Protein AF-A0A1A6C5I5-F1 (afdb_monomer_lite)

Radius of gyration: 24.58 Å; chains: 1; bounding box: 51×21×94 Å

Organism: NCBI:txid160660

Sequence (120 aa):
MNGGVETSANVSHTGRVAGLMALVARGRQLLENARASQSPDWQKLLQEEAGLRGRLEFLMRHPVGPEEVEAVRIALQELLAINTDLVALIEGYRGRALQALEHKALVRRAARAYGQSAVG

pLDDT: mean 85.36, std 15.82, range [39.81, 97.5]

Foldseek 3Di:
DDDDDDPPPVVLLVVLLVLLVVLLVLLVVLLVQLVPDPDDPVVVSVVSVVVSVVSNCVSVVDDDDPVCVVSVVVSVVSVVVSVVSVVVSVVVVVVVVVVVVVVVVVVVVVVVVVVVVVVD

Structure (mmCIF, N/CA/C/O backbone):
data_AF-A0A1A6C5I5-F1
#
_entry.id   AF-A0A1A6C5I5-F1
#
loop_
_atom_site.group_PDB
_atom_site.id
_atom_site.type_symbol
_atom_site.label_atom_id
_atom_site.label_alt_id
_atom_site.label_comp_id
_atom_site.label_asym_id
_atom_site.label_entity_id
_atom_site.label_seq_id
_atom_site.pdbx_PDB_ins_code
_atom_site.Cartn_x
_atom_site.Cartn_y
_atom_site.Cartn_z
_atom_site.occupancy
_atom_site.B_iso_or_equiv
_atom_site.auth_seq_id
_atom_site.auth_comp_id
_atom_site.auth_asym_id
_atom_site.auth_atom_id
_atom_site.pdbx_PDB_model_num
ATOM 1 N N . MET A 1 1 ? 17.890 -0.597 -51.262 1.00 39.81 1 MET A N 1
ATOM 2 C CA . MET A 1 1 ? 18.592 -0.384 -49.980 1.00 39.81 1 MET A CA 1
ATOM 3 C C . MET A 1 1 ? 17.524 -0.203 -48.915 1.00 39.81 1 MET A C 1
ATOM 5 O O . MET A 1 1 ? 16.825 0.798 -48.941 1.00 39.81 1 MET A O 1
ATOM 9 N N . ASN A 1 2 ? 17.317 -1.236 -48.096 1.00 41.00 2 ASN A N 1
ATOM 10 C CA . ASN A 1 2 ? 16.340 -1.258 -47.006 1.00 41.00 2 ASN A CA 1
ATOM 11 C C . ASN A 1 2 ? 16.936 -0.558 -45.782 1.00 41.00 2 ASN A C 1
ATOM 13 O O . ASN A 1 2 ? 17.996 -0.965 -45.317 1.00 41.00 2 ASN A O 1
ATOM 17 N N . GLY A 1 3 ? 16.256 0.457 -45.258 1.00 45.22 3 GLY A N 1
ATOM 18 C CA . GLY A 1 3 ? 16.621 1.124 -44.011 1.00 45.22 3 GLY A CA 1
ATOM 19 C C . GLY A 1 3 ? 15.361 1.656 -43.346 1.00 45.22 3 GLY A C 1
ATOM 20 O O . GLY A 1 3 ? 14.844 2.689 -43.756 1.00 45.22 3 GLY A O 1
ATOM 21 N N . GLY A 1 4 ? 14.833 0.924 -42.366 1.00 46.94 4 GLY A N 1
ATOM 22 C CA . GLY A 1 4 ? 13.637 1.353 -41.645 1.00 46.94 4 GLY A CA 1
ATOM 23 C C . GLY A 1 4 ? 12.983 0.255 -40.820 1.00 46.94 4 GLY A C 1
ATOM 24 O O . GLY A 1 4 ? 11.872 -0.139 -41.145 1.00 46.94 4 GLY A O 1
ATOM 25 N N . VAL A 1 5 ? 13.653 -0.252 -39.775 1.00 48.56 5 VAL A N 1
ATOM 26 C CA . VAL A 1 5 ? 12.997 -1.101 -38.748 1.00 48.56 5 VAL A CA 1
ATOM 27 C C . VAL A 1 5 ? 13.564 -0.907 -37.321 1.00 48.56 5 VAL A C 1
ATOM 29 O O . VAL A 1 5 ? 13.118 -1.566 -36.393 1.00 48.56 5 VAL A O 1
ATOM 32 N N . GLU A 1 6 ? 14.507 0.007 -37.064 1.00 47.59 6 GLU A N 1
ATOM 33 C CA . GLU A 1 6 ? 15.186 0.043 -35.746 1.00 47.59 6 GLU A CA 1
ATOM 34 C C . GLU A 1 6 ? 14.545 0.967 -34.693 1.00 47.59 6 GLU A C 1
ATOM 36 O O . GLU A 1 6 ? 14.921 0.942 -33.524 1.00 47.59 6 GLU A O 1
ATOM 41 N N . THR A 1 7 ? 13.545 1.776 -35.047 1.00 48.75 7 THR A N 1
ATOM 42 C CA . THR A 1 7 ? 13.094 2.870 -34.164 1.00 48.75 7 THR A CA 1
ATOM 43 C C . THR A 1 7 ? 11.960 2.493 -33.200 1.00 48.75 7 THR A C 1
ATOM 45 O O . THR A 1 7 ? 11.724 3.211 -32.233 1.00 48.75 7 THR A O 1
ATOM 48 N N . SER A 1 8 ? 11.255 1.377 -33.407 1.00 44.78 8 SER A N 1
ATOM 49 C CA . SER A 1 8 ? 10.041 1.064 -32.629 1.00 44.78 8 SER A CA 1
ATOM 50 C C . SER A 1 8 ? 10.294 0.290 -31.328 1.00 44.78 8 SER A C 1
ATOM 52 O O . SER A 1 8 ? 9.508 0.420 -30.393 1.00 44.78 8 SER A O 1
ATOM 54 N N . ALA A 1 9 ? 11.385 -0.475 -31.228 1.00 46.81 9 ALA A N 1
ATOM 55 C CA . ALA A 1 9 ? 11.723 -1.227 -30.013 1.00 46.81 9 ALA A CA 1
ATOM 56 C C . ALA A 1 9 ? 12.317 -0.315 -28.926 1.00 46.81 9 ALA A C 1
ATOM 58 O O . ALA A 1 9 ? 11.898 -0.349 -27.770 1.00 46.81 9 ALA A O 1
ATOM 59 N N . ASN A 1 10 ? 13.207 0.601 -29.320 1.00 45.50 10 ASN A N 1
ATOM 60 C CA . ASN A 1 10 ? 13.947 1.457 -28.389 1.00 45.50 10 ASN A CA 1
ATOM 61 C C . ASN A 1 10 ? 13.052 2.452 -27.618 1.00 45.50 10 ASN A C 1
ATOM 63 O O . ASN A 1 10 ? 13.371 2.852 -26.505 1.00 45.50 10 ASN A O 1
ATOM 67 N N . VAL A 1 11 ? 11.889 2.814 -28.172 1.00 48.25 11 VAL A N 1
ATOM 68 C CA . VAL A 1 11 ? 10.902 3.688 -27.506 1.00 48.25 11 VAL A CA 1
ATOM 69 C C . VAL A 1 11 ? 10.122 2.944 -26.407 1.00 48.25 11 VAL A C 1
ATOM 71 O O . VAL A 1 11 ? 9.663 3.563 -25.447 1.00 48.25 11 VAL A O 1
ATOM 74 N N . SER A 1 12 ? 10.000 1.615 -26.499 1.00 57.44 12 SER A N 1
ATOM 75 C CA . SER A 1 12 ? 9.267 0.792 -25.525 1.00 57.44 12 SER A CA 1
ATOM 76 C C . SER A 1 12 ? 10.066 0.540 -24.240 1.00 57.44 12 SER A C 1
ATOM 78 O O . SER A 1 12 ? 9.494 0.589 -23.150 1.00 57.44 12 SER A O 1
ATOM 80 N N . HIS A 1 13 ? 11.374 0.286 -24.353 1.00 58.28 13 HIS A N 1
ATOM 81 C CA . HIS A 1 13 ? 12.235 -0.084 -23.218 1.00 58.28 13 HIS A CA 1
ATOM 82 C C . HIS A 1 13 ? 12.411 1.079 -22.232 1.00 58.28 13 HIS A C 1
ATOM 84 O O . HIS A 1 13 ? 12.147 0.961 -21.035 1.00 58.28 13 HIS A O 1
ATOM 90 N N . THR A 1 14 ? 12.735 2.266 -22.747 1.00 68.56 14 THR A N 1
ATOM 91 C CA . THR A 1 14 ? 12.896 3.475 -21.928 1.00 68.56 14 THR A CA 1
ATOM 92 C C . THR A 1 14 ? 11.580 3.887 -21.262 1.00 68.56 14 THR A C 1
ATOM 94 O O . THR A 1 14 ? 11.574 4.353 -20.123 1.00 68.56 14 THR A O 1
ATOM 97 N N . GLY A 1 15 ? 10.448 3.669 -21.943 1.00 86.12 15 GLY A N 1
ATOM 98 C CA . GLY A 1 15 ? 9.117 3.978 -21.423 1.00 86.12 15 GLY A CA 1
ATOM 99 C C . GLY A 1 15 ? 8.711 3.113 -20.228 1.00 86.12 15 GLY A C 1
ATOM 100 O O . GLY A 1 15 ? 8.120 3.628 -19.277 1.00 86.12 15 GLY A O 1
ATOM 101 N N . ARG A 1 16 ? 9.058 1.817 -20.233 1.00 90.81 16 ARG A N 1
ATOM 102 C CA . ARG A 1 16 ? 8.730 0.907 -19.127 1.00 90.81 16 ARG A CA 1
ATOM 103 C C . ARG A 1 16 ? 9.496 1.251 -17.863 1.00 90.81 16 ARG A C 1
ATOM 105 O O . ARG A 1 16 ? 8.877 1.437 -16.817 1.00 90.81 16 ARG A O 1
ATOM 112 N N . VAL A 1 17 ? 10.820 1.356 -17.962 1.00 91.44 17 VAL A N 1
ATOM 113 C CA . VAL A 1 17 ? 11.678 1.676 -16.81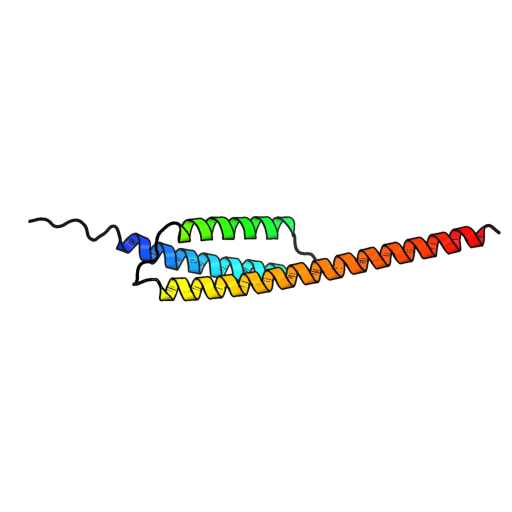4 1.00 91.44 17 VAL A CA 1
ATOM 114 C C . VAL A 1 17 ? 11.289 3.033 -16.225 1.00 91.44 17 VAL A C 1
ATOM 116 O O . VAL A 1 17 ? 11.080 3.135 -15.018 1.00 91.44 17 VAL A O 1
ATOM 119 N N . ALA A 1 18 ? 11.080 4.055 -17.062 1.00 93.19 18 ALA A N 1
ATOM 120 C CA . ALA A 1 18 ? 10.605 5.359 -16.599 1.00 93.19 18 ALA A CA 1
ATOM 121 C C . ALA A 1 18 ? 9.233 5.269 -15.904 1.00 93.19 18 ALA A C 1
ATOM 123 O O . ALA A 1 18 ? 9.026 5.877 -14.852 1.00 93.19 18 ALA A O 1
ATOM 124 N N . GLY A 1 19 ? 8.306 4.476 -16.450 1.00 94.00 19 GLY A N 1
ATOM 125 C CA . GLY A 1 19 ? 7.001 4.231 -15.842 1.00 94.00 19 GLY A CA 1
ATOM 126 C C . GLY A 1 19 ? 7.094 3.542 -14.477 1.00 94.00 19 GLY A C 1
ATOM 127 O O . GLY A 1 19 ? 6.411 3.949 -13.537 1.00 94.00 19 GLY A O 1
ATOM 128 N N . LEU A 1 20 ? 7.961 2.536 -14.341 1.00 94.94 20 LEU A N 1
ATOM 129 C CA . LEU A 1 20 ? 8.203 1.845 -13.073 1.00 94.94 20 LEU A CA 1
ATOM 130 C C . LEU A 1 20 ? 8.824 2.784 -12.032 1.00 94.94 20 LEU A C 1
ATOM 132 O O . LEU A 1 20 ? 8.376 2.804 -10.889 1.00 94.94 20 LEU A O 1
ATOM 136 N N . MET A 1 21 ?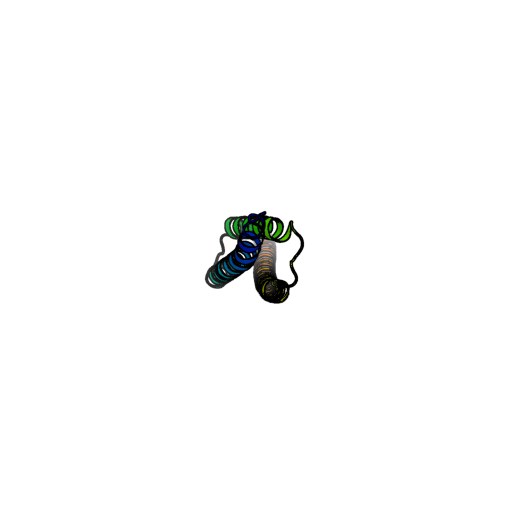 9.775 3.634 -12.425 1.00 95.12 21 MET A N 1
ATOM 137 C CA . MET A 1 21 ? 10.347 4.644 -11.526 1.00 95.12 21 MET A CA 1
ATOM 138 C C . MET A 1 21 ? 9.306 5.681 -11.079 1.00 95.12 21 MET A C 1
ATOM 140 O O . MET A 1 21 ? 9.288 6.088 -9.916 1.00 95.12 21 MET A O 1
ATOM 144 N N . ALA A 1 22 ? 8.385 6.075 -11.963 1.00 95.50 22 ALA A N 1
ATOM 145 C CA . ALA A 1 22 ? 7.263 6.934 -11.591 1.00 95.50 22 ALA A CA 1
ATOM 146 C C . ALA A 1 22 ? 6.301 6.238 -10.608 1.00 95.50 22 ALA A C 1
ATOM 148 O O . ALA A 1 22 ? 5.797 6.881 -9.682 1.00 95.50 22 ALA A O 1
ATOM 149 N N . LEU A 1 23 ? 6.069 4.927 -10.767 1.00 96.06 23 LEU A N 1
ATOM 150 C CA . LEU A 1 23 ? 5.294 4.133 -9.808 1.00 96.06 23 LEU A CA 1
ATOM 151 C C . LEU A 1 23 ? 5.974 4.061 -8.445 1.00 96.06 23 LEU A C 1
ATOM 153 O O . LEU A 1 23 ? 5.305 4.275 -7.438 1.00 96.06 23 LEU A O 1
ATOM 157 N N . VAL A 1 24 ? 7.285 3.822 -8.410 1.00 96.88 24 VAL A N 1
ATOM 158 C CA . VAL A 1 24 ? 8.083 3.847 -7.177 1.00 96.88 24 VAL A CA 1
ATOM 159 C C . VAL A 1 24 ? 7.914 5.188 -6.470 1.00 96.88 24 VAL A C 1
ATOM 161 O O . VAL A 1 24 ? 7.544 5.223 -5.297 1.00 96.88 24 VAL A O 1
ATOM 164 N N . ALA A 1 25 ? 8.135 6.301 -7.176 1.00 96.06 25 ALA A N 1
ATOM 165 C CA . ALA A 1 25 ? 8.022 7.635 -6.594 1.00 96.06 25 ALA A CA 1
ATOM 166 C C . ALA A 1 25 ? 6.617 7.888 -6.025 1.00 96.06 25 ALA A C 1
ATOM 168 O O . ALA A 1 25 ? 6.470 8.381 -4.904 1.00 96.06 25 ALA A O 1
ATOM 169 N N . ARG A 1 26 ? 5.571 7.491 -6.762 1.00 95.25 26 ARG A N 1
ATOM 170 C CA . ARG A 1 26 ? 4.191 7.630 -6.292 1.00 95.25 26 ARG A CA 1
ATOM 171 C C . ARG A 1 26 ? 3.886 6.729 -5.094 1.00 95.25 26 ARG A C 1
ATOM 173 O O . ARG A 1 26 ? 3.208 7.182 -4.176 1.00 95.25 26 ARG A O 1
ATOM 180 N N . GLY A 1 27 ? 4.400 5.501 -5.077 1.00 94.94 27 GLY A N 1
ATOM 181 C CA . GLY A 1 27 ? 4.269 4.574 -3.954 1.00 94.94 27 GLY A CA 1
ATOM 182 C C . GLY A 1 27 ? 4.930 5.109 -2.683 1.00 94.94 27 GLY A C 1
ATOM 183 O O . GLY A 1 27 ? 4.309 5.101 -1.623 1.00 94.94 27 GLY A O 1
ATOM 184 N N . ARG A 1 28 ? 6.143 5.670 -2.794 1.00 95.62 28 ARG A N 1
ATOM 185 C CA . ARG A 1 28 ? 6.828 6.335 -1.671 1.00 95.62 28 ARG A CA 1
ATOM 186 C C . ARG A 1 28 ? 6.008 7.504 -1.130 1.00 95.62 28 ARG A C 1
ATOM 188 O O . ARG A 1 28 ? 5.834 7.613 0.078 1.00 95.62 28 ARG A O 1
ATOM 195 N N . GLN A 1 29 ? 5.450 8.335 -2.013 1.00 94.38 29 GLN A N 1
ATOM 196 C CA . GLN A 1 29 ? 4.587 9.443 -1.598 1.00 94.38 29 GLN A CA 1
ATOM 197 C C . GLN A 1 29 ? 3.331 8.956 -0.863 1.00 94.38 29 GLN A C 1
ATOM 199 O O . GLN A 1 29 ? 2.932 9.558 0.132 1.00 94.38 29 GLN A O 1
ATOM 204 N N . LEU A 1 30 ? 2.696 7.882 -1.345 1.00 92.19 30 LEU A N 1
ATOM 205 C CA . LEU A 1 30 ? 1.522 7.299 -0.697 1.00 92.19 30 LEU A CA 1
ATOM 206 C C . LEU A 1 30 ? 1.862 6.779 0.705 1.00 92.19 30 LEU A C 1
ATOM 208 O O . LEU A 1 30 ? 1.135 7.067 1.655 1.00 92.19 30 LEU A O 1
ATOM 212 N N . LEU A 1 31 ? 2.982 6.065 0.836 1.00 92.94 31 LEU A N 1
ATOM 213 C CA . LEU A 1 31 ? 3.475 5.561 2.114 1.00 92.94 31 LEU A CA 1
ATOM 214 C C . LEU A 1 31 ? 3.775 6.700 3.098 1.00 92.94 31 LEU A C 1
ATOM 216 O O . LEU A 1 31 ? 3.359 6.631 4.252 1.00 92.94 31 LEU A O 1
ATOM 220 N N . GLU A 1 32 ? 4.435 7.764 2.642 1.00 93.19 32 GLU A N 1
ATOM 221 C CA . GLU A 1 32 ? 4.749 8.924 3.481 1.00 93.19 32 GLU A CA 1
ATOM 222 C C . GLU A 1 32 ? 3.478 9.640 3.952 1.00 93.19 32 GLU A C 1
ATOM 224 O O . GLU A 1 32 ? 3.307 9.902 5.142 1.00 93.19 32 GLU A O 1
ATOM 229 N N . ASN A 1 33 ? 2.519 9.861 3.048 1.00 90.44 33 ASN A N 1
ATOM 230 C CA . ASN A 1 33 ? 1.223 10.445 3.396 1.00 90.44 33 ASN A CA 1
ATOM 231 C C . ASN A 1 33 ? 0.471 9.594 4.433 1.00 90.44 33 ASN A C 1
ATOM 233 O O . ASN A 1 33 ? -0.169 10.130 5.340 1.00 90.44 33 ASN A O 1
ATOM 237 N N . ALA A 1 34 ? 0.539 8.267 4.303 1.00 89.81 34 ALA A N 1
ATOM 238 C CA . ALA A 1 34 ? -0.108 7.339 5.222 1.00 89.81 34 ALA A CA 1
ATOM 239 C C . ALA A 1 34 ? 0.570 7.317 6.604 1.00 89.81 34 ALA A C 1
ATOM 241 O O . ALA A 1 34 ? -0.119 7.206 7.619 1.00 89.81 34 ALA A O 1
ATOM 242 N N . ARG A 1 35 ? 1.901 7.461 6.656 1.00 90.75 35 ARG A N 1
ATOM 243 C CA . ARG A 1 35 ? 2.680 7.576 7.902 1.00 90.75 35 ARG A CA 1
ATOM 244 C C . ARG A 1 35 ? 2.436 8.899 8.623 1.00 90.75 35 ARG A C 1
ATOM 246 O O . ARG A 1 35 ? 2.287 8.902 9.841 1.00 90.75 35 ARG A O 1
ATOM 253 N N . ALA A 1 36 ? 2.376 10.003 7.882 1.00 89.12 36 ALA A N 1
ATOM 254 C CA . ALA A 1 36 ? 2.188 11.339 8.443 1.00 89.12 36 ALA A CA 1
ATOM 255 C C . ALA A 1 36 ? 0.762 11.584 8.967 1.00 89.12 36 ALA A C 1
ATOM 257 O O . ALA A 1 36 ? 0.550 12.455 9.813 1.00 89.12 36 ALA A O 1
ATOM 258 N N . SER A 1 37 ? -0.232 10.838 8.476 1.00 82.75 37 SER A N 1
ATOM 259 C CA . SER A 1 37 ? -1.624 11.029 8.882 1.00 82.75 37 SER A CA 1
ATOM 260 C C . SER A 1 37 ? -1.958 10.286 10.175 1.00 82.75 37 SER A C 1
ATOM 262 O O . SER A 1 37 ? -1.792 9.075 10.262 1.00 82.75 37 SER A O 1
ATOM 264 N N . GLN A 1 38 ? -2.525 10.996 11.156 1.00 76.06 38 GLN A N 1
ATOM 265 C CA . GLN A 1 38 ? -3.089 10.392 12.375 1.00 76.06 38 GLN A CA 1
ATOM 266 C C . GLN A 1 38 ? -4.425 9.673 12.120 1.00 76.06 38 GLN A C 1
ATOM 268 O O . GLN A 1 38 ? -4.838 8.819 12.904 1.00 76.06 38 GLN A O 1
ATOM 273 N N . SER A 1 39 ? -5.100 10.011 11.018 1.00 79.50 39 SER A N 1
ATOM 274 C CA . SER A 1 39 ? -6.338 9.380 10.563 1.00 79.50 39 SER A CA 1
ATOM 275 C C . SER A 1 39 ? -6.303 9.282 9.037 1.00 79.50 39 SER A C 1
ATOM 277 O O . SER A 1 39 ? -6.874 10.139 8.355 1.00 79.50 39 SER A O 1
ATOM 279 N N . PRO A 1 40 ? -5.592 8.286 8.478 1.00 82.94 40 PRO A N 1
ATOM 280 C CA . PRO A 1 40 ? -5.500 8.118 7.036 1.00 82.94 40 PRO A CA 1
ATOM 281 C C . PRO A 1 40 ? -6.890 7.979 6.415 1.00 82.94 40 PRO A C 1
ATOM 283 O O . PRO A 1 40 ? -7.744 7.257 6.933 1.00 82.94 40 PRO A O 1
ATOM 286 N N . ASP A 1 41 ? -7.110 8.649 5.285 1.00 88.12 41 ASP A N 1
ATOM 287 C CA . ASP A 1 41 ? -8.264 8.362 4.439 1.00 88.12 41 ASP A CA 1
ATOM 288 C C . ASP A 1 41 ? -8.034 7.000 3.770 1.00 88.12 41 ASP A C 1
ATOM 290 O O . ASP A 1 41 ? -7.393 6.888 2.722 1.00 88.12 41 ASP A O 1
ATOM 294 N N . TRP A 1 42 ? -8.512 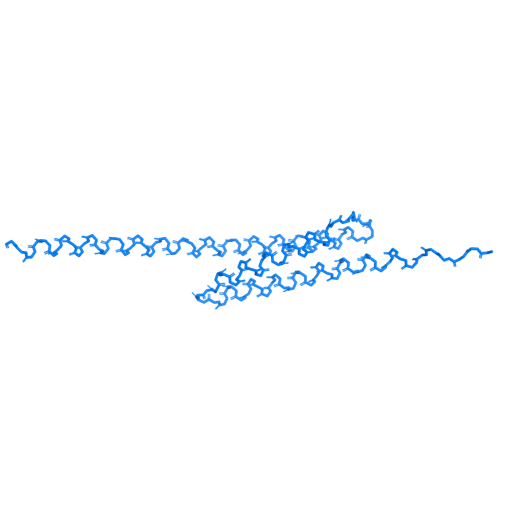5.946 4.435 1.00 85.44 42 TRP A N 1
ATOM 295 C CA . TRP A 1 42 ? -8.342 4.563 3.996 1.00 85.44 42 TRP A CA 1
ATOM 296 C C . TRP A 1 42 ? -8.971 4.299 2.638 1.00 85.44 42 TRP A C 1
ATOM 298 O O . TRP A 1 42 ? -8.414 3.543 1.847 1.00 85.44 42 TRP A O 1
ATOM 308 N N . GLN A 1 43 ? -10.110 4.929 2.350 1.00 89.06 43 GLN A N 1
ATOM 309 C CA . GLN A 1 43 ? -10.785 4.746 1.074 1.00 89.06 43 GLN A CA 1
ATOM 310 C C . GLN A 1 43 ? -9.928 5.308 -0.059 1.00 89.06 43 GLN A C 1
ATOM 312 O O . GLN A 1 43 ? -9.687 4.618 -1.051 1.00 89.06 43 GLN A O 1
ATOM 317 N N . LYS A 1 44 ? -9.406 6.525 0.118 1.00 90.44 44 LYS A N 1
ATOM 318 C CA . LYS A 1 44 ? -8.484 7.133 -0.840 1.00 90.44 44 LYS A CA 1
ATOM 319 C C . LYS A 1 44 ? -7.203 6.315 -0.996 1.00 90.44 44 LYS A C 1
ATOM 321 O O . LYS A 1 44 ? -6.770 6.083 -2.119 1.00 90.44 44 LYS A O 1
ATOM 326 N N . LEU A 1 45 ? -6.619 5.841 0.105 1.00 89.00 45 LEU A N 1
ATOM 327 C CA . LEU A 1 45 ? -5.393 5.039 0.082 1.00 89.00 45 LEU A CA 1
ATOM 328 C C . LEU A 1 45 ? -5.579 3.740 -0.717 1.00 89.00 45 LEU A C 1
ATOM 330 O O . LEU A 1 45 ? -4.749 3.427 -1.567 1.00 89.00 45 LEU A O 1
ATOM 334 N N . LEU A 1 46 ? -6.689 3.028 -0.503 1.00 87.88 46 LEU A N 1
ATOM 335 C CA . LEU A 1 46 ? -7.025 1.811 -1.249 1.00 87.88 46 LEU A CA 1
ATOM 336 C C . LEU A 1 46 ? -7.285 2.091 -2.734 1.00 87.88 46 LEU A C 1
ATOM 338 O O . LEU A 1 46 ? -6.869 1.313 -3.589 1.00 87.88 46 LEU A O 1
ATOM 342 N N . GLN A 1 47 ? -7.942 3.208 -3.060 1.00 91.38 47 GLN A N 1
ATOM 343 C CA . GLN A 1 47 ? -8.160 3.609 -4.450 1.00 91.38 47 GLN A CA 1
ATOM 344 C C . GLN A 1 47 ? -6.840 3.943 -5.161 1.00 91.38 47 GLN A C 1
ATOM 346 O O . GLN A 1 47 ? -6.636 3.549 -6.311 1.00 91.38 47 GLN A O 1
ATOM 351 N N . GLU A 1 48 ? -5.938 4.660 -4.489 1.00 91.06 48 GLU A N 1
ATOM 352 C CA . GLU A 1 48 ? -4.623 4.984 -5.037 1.00 91.06 48 GLU A CA 1
ATOM 353 C C . GLU A 1 48 ? -3.760 3.730 -5.224 1.00 91.06 48 GLU A C 1
ATOM 355 O O . GLU A 1 48 ? -3.137 3.584 -6.276 1.00 91.06 48 GLU A O 1
ATOM 360 N N . GLU A 1 49 ? -3.772 2.793 -4.272 1.00 89.75 49 GLU A N 1
ATOM 361 C CA . GLU A 1 49 ? -3.062 1.513 -4.389 1.00 89.75 49 GLU A CA 1
ATOM 362 C C . GLU A 1 49 ? -3.599 0.663 -5.550 1.00 89.75 49 GLU A C 1
ATOM 364 O O . GLU A 1 49 ? -2.811 0.193 -6.374 1.00 89.75 49 GLU A O 1
ATOM 369 N N . ALA A 1 50 ? -4.921 0.556 -5.705 1.00 90.31 50 ALA A N 1
ATOM 370 C CA . ALA A 1 50 ? -5.523 -0.141 -6.840 1.00 90.31 50 ALA A CA 1
ATOM 371 C C . ALA A 1 50 ? -5.103 0.487 -8.184 1.00 90.31 50 ALA A C 1
ATOM 373 O O . ALA A 1 50 ? -4.820 -0.221 -9.154 1.00 90.31 50 ALA A O 1
ATOM 374 N N . GLY A 1 51 ? -4.998 1.820 -8.236 1.00 92.19 51 GLY A N 1
ATOM 375 C CA . GLY A 1 51 ? -4.488 2.541 -9.401 1.00 92.19 51 GLY A CA 1
ATOM 376 C C . GLY A 1 51 ? -3.012 2.253 -9.700 1.00 92.19 51 GLY A C 1
ATOM 377 O O . GLY A 1 51 ? -2.638 2.120 -10.868 1.00 92.19 51 GLY A O 1
ATOM 378 N N . LEU A 1 52 ? -2.169 2.126 -8.670 1.00 92.81 52 LEU A N 1
ATOM 379 C CA . LEU A 1 52 ? -0.766 1.725 -8.824 1.00 92.81 52 LEU A CA 1
ATOM 380 C C . LEU A 1 52 ? -0.649 0.291 -9.348 1.00 92.81 52 LEU A C 1
ATOM 382 O O . LEU A 1 52 ? 0.142 0.045 -10.259 1.00 92.81 52 LEU A O 1
ATOM 386 N N . ARG A 1 53 ? -1.476 -0.626 -8.836 1.00 92.56 53 ARG A N 1
ATOM 387 C CA . ARG A 1 53 ? -1.520 -2.024 -9.279 1.00 92.56 53 ARG A CA 1
ATOM 388 C C . ARG A 1 53 ? -1.883 -2.147 -10.755 1.00 92.56 53 ARG A C 1
ATOM 390 O O . ARG A 1 53 ? -1.129 -2.755 -11.508 1.00 92.56 53 ARG A O 1
ATOM 397 N N . GLY A 1 54 ? -2.963 -1.499 -11.193 1.00 93.56 54 GLY A N 1
ATOM 398 C CA . GLY A 1 54 ? -3.371 -1.539 -12.602 1.00 93.56 54 GLY A CA 1
ATOM 399 C C . GLY A 1 54 ? -2.309 -0.965 -13.550 1.00 93.56 54 GLY A C 1
ATOM 400 O O . GLY A 1 54 ? -2.105 -1.467 -14.655 1.00 93.56 54 GLY A O 1
ATOM 401 N N . ARG A 1 55 ? -1.564 0.060 -13.114 1.00 93.62 55 ARG A N 1
ATOM 402 C CA . ARG A 1 55 ? -0.429 0.597 -13.883 1.00 93.62 55 ARG A CA 1
ATOM 403 C C . ARG A 1 55 ? 0.758 -0.363 -13.925 1.00 93.62 55 ARG A C 1
ATOM 405 O O . ARG A 1 55 ? 1.387 -0.476 -14.973 1.00 93.62 55 ARG A O 1
ATOM 412 N N . LEU A 1 56 ? 1.067 -1.041 -12.820 1.00 94.75 56 LEU A N 1
ATOM 413 C CA . LEU A 1 56 ? 2.119 -2.054 -12.786 1.00 94.75 56 LEU A CA 1
ATOM 414 C C . LEU A 1 56 ? 1.787 -3.211 -13.735 1.00 94.75 56 LEU A C 1
ATOM 416 O O . LEU A 1 56 ? 2.619 -3.575 -14.559 1.00 94.75 56 LEU A O 1
ATOM 420 N N . GLU A 1 57 ? 0.560 -3.729 -13.677 1.00 94.69 57 GLU A N 1
ATOM 421 C CA . GLU A 1 57 ? 0.071 -4.774 -14.586 1.00 94.69 57 GLU A CA 1
ATOM 422 C C . GLU A 1 57 ? 0.208 -4.350 -16.052 1.00 94.69 57 GLU A C 1
ATOM 424 O O . GLU A 1 57 ? 0.713 -5.107 -16.880 1.00 94.69 57 GLU A O 1
ATOM 429 N N . PHE A 1 58 ? -0.161 -3.106 -16.373 1.00 93.88 58 PHE A N 1
ATOM 430 C CA . PHE A 1 58 ? 0.008 -2.560 -17.716 1.00 93.88 58 PHE A CA 1
ATOM 431 C C . PHE A 1 58 ? 1.479 -2.514 -18.158 1.00 93.88 58 PHE A C 1
ATOM 433 O O . PHE A 1 58 ? 1.785 -2.881 -19.293 1.00 93.88 58 PHE A O 1
ATOM 440 N N . LEU A 1 59 ? 2.395 -2.079 -17.288 1.00 92.31 59 LEU A N 1
ATOM 441 C CA . LEU A 1 59 ? 3.826 -1.994 -17.603 1.00 92.31 59 LEU A CA 1
ATOM 442 C C . LEU A 1 59 ? 4.471 -3.375 -17.771 1.00 92.31 59 LEU A C 1
ATOM 444 O O . LEU A 1 59 ? 5.363 -3.531 -18.604 1.00 92.31 59 LEU A O 1
ATOM 448 N N . MET A 1 60 ? 3.983 -4.367 -17.026 1.00 93.38 60 MET A N 1
ATOM 449 C CA . MET A 1 60 ? 4.483 -5.744 -17.026 1.00 93.38 60 MET A CA 1
ATOM 450 C C . MET A 1 60 ? 3.774 -6.662 -18.033 1.00 93.38 60 MET A C 1
ATOM 452 O O . MET A 1 60 ? 4.085 -7.847 -18.103 1.00 93.38 60 MET A O 1
ATOM 456 N N . ARG A 1 61 ? 2.837 -6.138 -18.837 1.00 92.81 61 ARG A N 1
ATOM 457 C CA . ARG A 1 61 ? 2.052 -6.933 -19.803 1.00 92.81 61 ARG A CA 1
ATOM 458 C C . ARG A 1 61 ? 2.888 -7.576 -20.912 1.00 92.81 61 ARG A C 1
ATOM 460 O O . ARG A 1 61 ? 2.438 -8.516 -21.558 1.00 92.81 61 ARG A O 1
ATOM 467 N N . HIS A 1 62 ? 4.068 -7.018 -21.170 1.00 87.31 62 HIS A N 1
ATOM 468 C CA . HIS A 1 62 ? 4.972 -7.436 -22.234 1.00 87.31 62 HIS A CA 1
ATOM 469 C C . HIS A 1 62 ? 6.248 -8.029 -21.632 1.00 87.31 62 HIS A C 1
ATOM 471 O O . HIS A 1 62 ? 6.688 -7.550 -20.585 1.00 87.31 62 HIS A O 1
ATOM 477 N N . PRO A 1 63 ? 6.885 -9.010 -22.298 1.00 89.56 63 PRO A N 1
ATOM 478 C CA . PRO A 1 63 ? 8.153 -9.571 -21.843 1.00 89.56 63 PRO A CA 1
ATOM 479 C C . PRO A 1 63 ? 9.218 -8.500 -21.576 1.00 89.56 63 PRO A C 1
ATOM 481 O O . PRO A 1 63 ? 9.249 -7.442 -22.218 1.00 89.56 63 PRO A O 1
ATOM 484 N N . VAL A 1 64 ? 10.082 -8.775 -20.599 1.00 91.06 64 VAL A N 1
ATOM 485 C CA . VAL A 1 64 ? 11.218 -7.923 -20.228 1.00 91.06 64 VAL A CA 1
ATOM 486 C C . VAL A 1 64 ? 12.403 -8.226 -21.123 1.00 91.06 64 VAL A C 1
ATOM 488 O O . VAL A 1 64 ? 12.856 -9.367 -21.180 1.00 91.06 64 VAL A O 1
ATOM 491 N N . GLY A 1 65 ? 12.852 -7.205 -21.856 1.00 89.69 65 GLY A N 1
ATOM 492 C CA . GLY A 1 65 ? 14.022 -7.306 -22.719 1.00 89.69 65 GLY A CA 1
ATOM 493 C C . GLY A 1 65 ? 15.312 -7.354 -21.894 1.00 89.69 65 GLY A C 1
ATOM 494 O O . GLY A 1 65 ? 15.354 -6.775 -20.805 1.00 89.69 65 GLY A O 1
ATOM 495 N N . PRO A 1 66 ? 16.361 -8.053 -22.363 1.00 89.44 66 PRO A N 1
ATOM 496 C CA . PRO A 1 66 ? 17.589 -8.281 -21.597 1.00 89.44 66 PRO A CA 1
ATOM 497 C C . PRO A 1 66 ? 18.274 -6.982 -21.139 1.00 89.44 66 PRO A C 1
ATOM 499 O O . PRO A 1 66 ? 18.844 -6.944 -20.051 1.00 89.44 66 PRO A O 1
ATOM 502 N N . GLU A 1 67 ? 18.172 -5.911 -21.923 1.00 89.50 67 GLU A N 1
ATOM 503 C CA . GLU A 1 67 ? 18.726 -4.583 -21.636 1.00 89.50 67 GLU A CA 1
ATOM 504 C C . GLU A 1 67 ? 18.071 -3.848 -20.455 1.00 89.50 67 GLU A C 1
ATOM 506 O O . GLU A 1 67 ? 18.699 -2.983 -19.849 1.00 89.50 67 GLU A O 1
ATOM 511 N N . GLU A 1 68 ? 16.833 -4.188 -20.097 1.00 91.88 68 GLU A N 1
ATOM 512 C CA . GLU A 1 68 ? 16.088 -3.527 -19.016 1.00 91.88 68 GLU A CA 1
ATOM 513 C C . GLU A 1 68 ? 15.843 -4.432 -17.800 1.00 91.88 68 GLU A C 1
ATOM 515 O O . GLU A 1 68 ? 15.372 -3.937 -16.777 1.00 91.88 68 GLU A O 1
ATOM 520 N N . VAL A 1 69 ? 16.191 -5.727 -17.867 1.00 93.62 69 VAL A N 1
ATOM 521 C CA . VAL A 1 69 ? 15.952 -6.710 -16.787 1.00 93.62 69 VAL A CA 1
ATOM 522 C C . VAL A 1 69 ? 16.410 -6.193 -15.431 1.00 93.62 69 VAL A C 1
ATOM 524 O O . VAL A 1 69 ? 15.658 -6.266 -14.463 1.00 93.62 69 VAL A O 1
ATOM 527 N N . GLU A 1 70 ? 17.624 -5.654 -15.354 1.00 94.56 70 GLU A N 1
ATOM 528 C CA . GLU A 1 70 ? 18.194 -5.213 -14.083 1.00 94.56 70 GLU A CA 1
ATOM 529 C C . GLU A 1 70 ? 17.472 -3.980 -13.524 1.00 94.56 70 GLU A C 1
ATOM 531 O O . GLU A 1 70 ? 17.124 -3.943 -12.344 1.00 94.56 70 GLU A O 1
ATOM 536 N N . ALA A 1 71 ? 17.163 -2.999 -14.374 1.00 93.38 71 ALA A N 1
ATOM 537 C CA . ALA A 1 71 ? 16.429 -1.803 -13.965 1.00 93.38 71 ALA A CA 1
ATOM 538 C C . ALA A 1 71 ? 14.993 -2.140 -13.531 1.00 93.38 71 ALA A C 1
ATOM 540 O O . ALA A 1 71 ? 14.510 -1.638 -12.514 1.00 93.38 71 ALA A O 1
ATOM 541 N N . VAL A 1 72 ? 14.326 -3.037 -14.264 1.00 94.38 72 VAL A N 1
ATOM 542 C CA . VAL A 1 72 ? 13.003 -3.559 -13.905 1.00 94.38 72 VAL A CA 1
ATOM 543 C C . VAL A 1 72 ? 13.076 -4.313 -12.577 1.00 94.38 72 VAL A C 1
ATOM 545 O O . VAL A 1 72 ? 12.245 -4.077 -11.704 1.00 94.38 72 VAL A O 1
ATOM 548 N N . ARG A 1 73 ? 14.087 -5.166 -12.375 1.00 95.94 73 ARG A N 1
ATOM 549 C CA . ARG A 1 73 ? 14.294 -5.907 -11.124 1.00 95.94 73 ARG A CA 1
ATOM 550 C C . ARG A 1 73 ? 14.438 -4.967 -9.930 1.00 95.94 73 ARG A C 1
ATOM 552 O O . ARG A 1 73 ? 13.751 -5.173 -8.932 1.00 95.94 73 ARG A O 1
ATOM 559 N N . ILE A 1 74 ? 15.280 -3.938 -10.038 1.00 96.38 74 ILE A N 1
A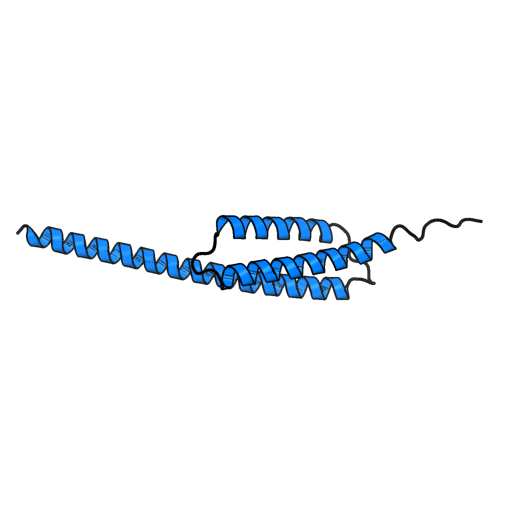TOM 560 C CA . ILE A 1 74 ? 15.470 -2.931 -8.983 1.00 96.38 74 ILE A CA 1
ATOM 561 C C . ILE A 1 74 ? 14.141 -2.233 -8.675 1.00 96.38 74 ILE A C 1
ATOM 563 O O . ILE A 1 74 ? 13.718 -2.200 -7.521 1.00 96.38 74 ILE A O 1
ATOM 567 N N . ALA A 1 75 ? 13.431 -1.747 -9.696 1.00 94.94 75 ALA A N 1
ATOM 568 C CA . ALA A 1 75 ? 12.163 -1.054 -9.487 1.00 94.94 75 ALA A CA 1
ATOM 569 C C . ALA A 1 75 ? 11.092 -1.956 -8.845 1.00 94.94 75 ALA A C 1
ATOM 571 O O . ALA A 1 75 ? 10.359 -1.516 -7.961 1.00 94.94 75 ALA A O 1
ATOM 572 N N . LEU A 1 76 ? 11.016 -3.233 -9.237 1.00 95.25 76 LEU A N 1
ATOM 573 C CA . LEU A 1 76 ? 10.097 -4.202 -8.633 1.00 95.25 76 LEU A CA 1
ATOM 574 C C . LEU A 1 76 ? 10.451 -4.513 -7.173 1.00 95.25 76 LEU A C 1
ATOM 576 O O . LEU A 1 76 ? 9.548 -4.636 -6.347 1.00 95.25 76 LEU A O 1
ATOM 580 N N . GLN A 1 77 ? 11.740 -4.610 -6.837 1.00 97.50 77 GLN A N 1
ATOM 581 C CA . GLN A 1 77 ? 12.186 -4.778 -5.450 1.00 97.50 77 GLN A CA 1
ATOM 582 C C . GLN A 1 77 ? 11.797 -3.575 -4.587 1.00 97.50 77 GLN A C 1
ATOM 584 O O . GLN A 1 77 ? 11.307 -3.751 -3.471 1.00 97.50 77 GLN A O 1
ATOM 589 N N . GLU A 1 78 ? 11.941 -2.359 -5.111 1.00 96.56 78 GLU A N 1
ATOM 590 C CA . GLU A 1 78 ? 11.508 -1.155 -4.404 1.00 96.56 78 GLU A CA 1
ATOM 591 C C . GLU A 1 78 ? 9.986 -1.096 -4.227 1.00 96.56 78 GLU A C 1
ATOM 593 O O . GLU A 1 78 ? 9.505 -0.791 -3.135 1.00 96.56 78 GLU A O 1
ATOM 598 N N . LEU A 1 79 ? 9.212 -1.434 -5.264 1.00 95.56 79 LEU A N 1
ATOM 599 C CA . LEU A 1 79 ? 7.751 -1.516 -5.171 1.00 95.56 79 LEU A CA 1
ATOM 600 C C . LEU A 1 79 ? 7.297 -2.560 -4.143 1.00 95.56 79 LEU A C 1
ATOM 602 O O . LEU A 1 79 ? 6.354 -2.305 -3.393 1.00 95.56 79 LEU A O 1
ATOM 606 N N . LEU A 1 80 ? 7.977 -3.708 -4.071 1.00 95.31 80 LEU A N 1
ATOM 607 C CA . LEU A 1 80 ? 7.701 -4.740 -3.073 1.00 95.31 80 LEU A CA 1
ATOM 608 C C . LEU A 1 80 ? 7.973 -4.236 -1.651 1.00 95.31 80 LEU A C 1
ATOM 610 O O . LEU A 1 80 ? 7.142 -4.443 -0.765 1.00 95.31 80 LEU A O 1
ATOM 614 N N . ALA A 1 81 ? 9.097 -3.549 -1.433 1.00 96.56 81 ALA A N 1
ATOM 615 C CA . ALA A 1 81 ? 9.431 -2.965 -0.136 1.00 96.56 81 ALA A CA 1
ATOM 616 C C . ALA A 1 81 ? 8.379 -1.933 0.303 1.00 96.56 81 ALA A C 1
ATOM 618 O O . ALA A 1 81 ? 7.864 -2.009 1.416 1.00 96.56 81 ALA A O 1
ATOM 619 N N . ILE A 1 82 ? 7.978 -1.031 -0.601 1.00 94.69 82 ILE A N 1
ATOM 620 C CA . ILE A 1 82 ? 6.925 -0.037 -0.343 1.00 94.69 82 ILE A CA 1
ATOM 621 C C . ILE A 1 82 ? 5.598 -0.715 0.019 1.00 94.69 82 ILE A C 1
ATOM 623 O O . ILE A 1 82 ? 4.928 -0.288 0.958 1.00 94.69 82 ILE A O 1
ATOM 627 N N . ASN A 1 83 ? 5.206 -1.762 -0.712 1.00 92.44 83 ASN A N 1
ATOM 628 C CA . ASN A 1 83 ? 3.965 -2.488 -0.441 1.00 92.44 83 ASN A CA 1
ATOM 629 C C . ASN A 1 83 ? 4.016 -3.181 0.930 1.00 92.44 83 ASN A C 1
ATOM 631 O O . ASN A 1 83 ? 3.085 -3.060 1.720 1.00 92.44 83 ASN A O 1
ATOM 635 N N . THR A 1 84 ? 5.142 -3.820 1.247 1.00 94.88 84 THR A N 1
ATOM 636 C CA . THR A 1 84 ? 5.363 -4.475 2.545 1.00 94.88 84 THR A CA 1
ATOM 637 C C . THR A 1 84 ? 5.186 -3.485 3.697 1.00 94.88 84 THR A C 1
ATOM 639 O O . THR A 1 84 ? 4.438 -3.751 4.640 1.00 94.88 84 THR A O 1
ATOM 642 N N . ASP A 1 85 ? 5.795 -2.305 3.581 1.00 94.88 85 ASP A N 1
ATOM 643 C CA . ASP A 1 85 ? 5.665 -1.233 4.567 1.00 94.88 85 ASP A CA 1
ATOM 644 C C . ASP A 1 85 ? 4.224 -0.707 4.681 1.00 94.88 85 ASP A C 1
ATOM 646 O O . ASP A 1 85 ? 3.745 -0.428 5.784 1.00 94.88 85 ASP A O 1
ATOM 650 N N . LEU A 1 86 ? 3.518 -0.566 3.555 1.00 90.88 86 LEU A N 1
ATOM 651 C CA . LEU A 1 86 ? 2.135 -0.089 3.527 1.00 90.88 86 LEU A CA 1
ATOM 652 C C . LEU A 1 86 ? 1.177 -1.094 4.183 1.00 90.88 86 LEU A C 1
ATOM 654 O O . LEU A 1 86 ? 0.299 -0.696 4.950 1.00 90.88 86 LEU A O 1
ATOM 658 N N . VAL A 1 87 ? 1.365 -2.391 3.928 1.00 91.00 87 VAL A N 1
ATOM 659 C CA . VAL A 1 87 ? 0.592 -3.469 4.559 1.00 91.00 87 VAL A CA 1
ATOM 660 C C . VAL A 1 87 ? 0.827 -3.481 6.065 1.00 91.00 87 VAL A C 1
ATOM 662 O O . VAL A 1 87 ? -0.142 -3.447 6.823 1.00 91.00 87 VAL A O 1
ATOM 665 N N . ALA A 1 88 ? 2.086 -3.431 6.509 1.00 93.12 88 ALA A N 1
ATOM 666 C CA . ALA A 1 88 ? 2.417 -3.387 7.932 1.00 93.12 88 ALA A CA 1
ATOM 667 C C . ALA A 1 88 ? 1.764 -2.182 8.636 1.00 93.12 88 ALA A C 1
ATOM 669 O O . ALA A 1 88 ? 1.239 -2.298 9.749 1.00 93.12 88 ALA A O 1
ATOM 670 N N . LEU A 1 89 ? 1.732 -1.023 7.968 1.00 91.06 89 LEU A N 1
ATOM 671 C CA . LEU A 1 89 ? 1.035 0.159 8.464 1.00 91.06 89 LEU A CA 1
ATOM 672 C C . LEU A 1 89 ? -0.470 -0.116 8.637 1.00 91.06 89 LEU A C 1
ATOM 674 O O . LEU A 1 89 ? -1.010 0.114 9.723 1.00 91.06 89 LEU A O 1
ATOM 678 N N . ILE A 1 90 ? -1.141 -0.625 7.597 1.00 88.38 90 ILE A N 1
ATOM 679 C CA . ILE A 1 90 ? -2.579 -0.952 7.608 1.00 88.38 90 ILE A CA 1
ATOM 680 C C . ILE A 1 90 ? -2.906 -1.948 8.729 1.00 88.38 90 ILE A C 1
ATOM 682 O O . ILE A 1 90 ? -3.861 -1.741 9.484 1.00 88.38 90 ILE A O 1
ATOM 686 N N . GLU A 1 91 ? -2.107 -3.002 8.880 1.00 90.81 91 GLU A N 1
ATOM 687 C CA . GLU A 1 91 ? -2.281 -4.007 9.932 1.00 90.81 91 GLU A CA 1
ATOM 688 C C . GLU A 1 91 ? -2.156 -3.399 11.332 1.00 90.81 91 GLU A C 1
ATOM 690 O O . GLU A 1 91 ? -2.991 -3.668 12.201 1.00 90.81 91 GLU A O 1
ATOM 695 N N . GLY A 1 92 ? -1.187 -2.502 11.540 1.00 91.31 92 GLY A N 1
ATOM 696 C CA . GLY A 1 92 ? -1.042 -1.766 12.793 1.00 91.31 92 GLY A CA 1
ATOM 697 C C . GLY A 1 92 ? -2.269 -0.909 13.128 1.00 91.31 92 GLY A C 1
ATOM 698 O O . GLY A 1 92 ? -2.728 -0.893 14.274 1.00 91.31 92 GLY A O 1
ATOM 699 N N . TYR A 1 93 ? -2.847 -0.223 12.139 1.00 89.12 93 TYR A N 1
ATOM 700 C CA . TYR A 1 93 ? -4.086 0.541 12.331 1.00 89.12 93 TYR A CA 1
ATOM 701 C C . TYR A 1 93 ? -5.289 -0.353 12.622 1.00 89.12 93 TYR A C 1
ATOM 703 O O . TYR A 1 93 ? -6.066 -0.049 13.531 1.00 89.12 93 TYR A O 1
ATOM 711 N N . ARG A 1 94 ? -5.422 -1.477 11.910 1.00 89.94 94 ARG A N 1
ATOM 712 C CA . ARG A 1 94 ? -6.462 -2.477 12.172 1.00 89.94 94 ARG A CA 1
ATOM 713 C C . ARG A 1 94 ? -6.376 -2.996 13.608 1.00 89.94 94 ARG A C 1
ATOM 715 O O . ARG A 1 94 ? -7.402 -3.058 14.282 1.00 89.94 94 ARG A O 1
ATOM 722 N N . GLY A 1 95 ? -5.175 -3.316 14.093 1.00 92.75 95 GLY A N 1
ATOM 723 C CA . GLY A 1 95 ? -4.952 -3.758 15.471 1.00 92.75 95 GLY A CA 1
ATOM 724 C C . GLY A 1 95 ? -5.430 -2.733 16.505 1.00 92.75 95 GLY A C 1
ATOM 725 O O . GLY A 1 95 ? -6.203 -3.072 17.400 1.00 92.75 95 GLY A O 1
ATOM 726 N N . ARG A 1 96 ? -5.059 -1.455 16.337 1.00 90.88 96 ARG A N 1
ATOM 727 C CA . ARG A 1 96 ? -5.513 -0.366 17.225 1.00 90.88 96 ARG A CA 1
ATOM 728 C C . ARG A 1 96 ? -7.029 -0.165 17.189 1.00 90.88 96 ARG A C 1
ATOM 730 O O . ARG A 1 96 ? -7.648 0.036 18.231 1.00 90.88 96 ARG A O 1
ATOM 737 N N . ALA A 1 97 ? -7.635 -0.236 16.004 1.00 90.00 97 ALA A N 1
ATOM 738 C CA . ALA A 1 97 ? -9.082 -0.107 15.853 1.00 90.00 97 ALA A CA 1
ATOM 739 C C . ALA A 1 97 ? -9.832 -1.232 16.585 1.00 90.00 97 ALA A C 1
ATOM 741 O O . ALA A 1 97 ? -10.816 -0.967 17.275 1.00 90.00 97 ALA A O 1
ATOM 742 N N . LEU A 1 98 ? -9.343 -2.473 16.490 1.00 94.56 98 LEU A N 1
ATOM 743 C CA . LEU A 1 98 ? -9.907 -3.616 17.213 1.00 94.56 98 LEU A CA 1
ATOM 744 C C . LEU A 1 98 ? -9.804 -3.435 18.732 1.00 94.56 98 LEU A C 1
ATOM 746 O O . LEU A 1 98 ? -10.817 -3.553 19.420 1.00 94.56 98 LEU A O 1
ATOM 750 N N . GLN A 1 99 ? -8.635 -3.043 19.243 1.00 94.56 99 GLN A N 1
ATOM 751 C CA . GLN A 1 99 ? -8.444 -2.763 20.672 1.00 94.56 99 GLN A CA 1
ATOM 752 C C . GLN A 1 99 ? -9.403 -1.675 21.184 1.00 94.56 99 GLN A C 1
ATOM 754 O O . GLN A 1 99 ? -10.001 -1.810 22.252 1.00 94.56 99 GLN A O 1
ATOM 759 N N . ALA A 1 100 ? -9.610 -0.605 20.409 1.00 92.88 100 ALA A N 1
ATOM 760 C CA . ALA A 1 100 ?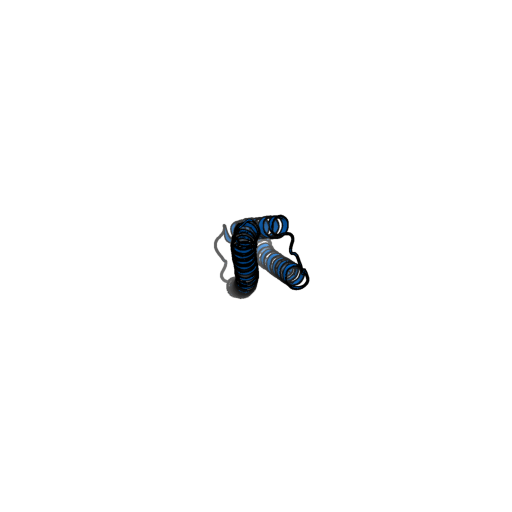 -10.550 0.455 20.769 1.00 92.88 100 ALA A CA 1
ATOM 761 C C . ALA A 1 100 ? -12.008 -0.045 20.826 1.00 92.88 100 ALA A C 1
ATOM 763 O O . ALA A 1 100 ? -12.775 0.349 21.712 1.00 92.88 100 ALA A O 1
ATOM 764 N N . LEU A 1 101 ? -12.403 -0.935 19.909 1.00 94.88 101 LEU A N 1
ATOM 765 C CA . LEU A 1 101 ? -13.730 -1.556 19.911 1.00 94.88 101 LEU A CA 1
ATOM 766 C C . LEU A 1 101 ? -13.927 -2.489 21.113 1.00 94.88 101 LEU A C 1
ATOM 768 O O . LEU A 1 101 ? -14.979 -2.437 21.756 1.00 94.88 101 LEU A O 1
ATOM 772 N N . GLU A 1 102 ? -12.921 -3.295 21.450 1.00 96.31 102 GLU A N 1
ATOM 773 C CA . GLU A 1 102 ? -12.927 -4.158 22.636 1.00 96.31 102 GLU A CA 1
ATOM 774 C C . GLU A 1 102 ? -13.049 -3.341 23.923 1.00 96.31 102 GLU A C 1
ATOM 776 O O . GLU A 1 102 ? -13.892 -3.641 24.775 1.00 96.31 102 GLU A O 1
ATOM 781 N N . HIS A 1 103 ? -12.283 -2.252 24.032 1.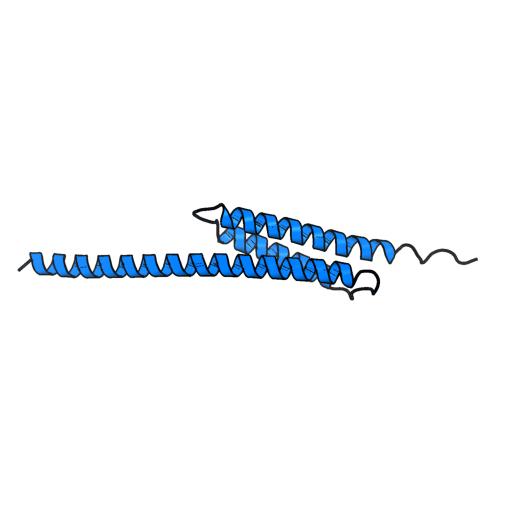00 95.56 103 HIS A N 1
ATOM 782 C CA . HIS A 1 103 ? -12.369 -1.324 25.154 1.00 95.56 103 HIS A CA 1
ATOM 783 C C . HIS A 1 103 ? -13.776 -0.723 25.281 1.00 95.56 103 HIS A C 1
ATOM 785 O O . HIS A 1 103 ? -14.382 -0.756 26.354 1.00 95.56 103 HIS A O 1
ATOM 791 N N . LYS A 1 104 ? -14.361 -0.249 24.174 1.00 95.19 104 LYS A N 1
ATOM 792 C CA . LYS A 1 104 ? -15.738 0.269 24.153 1.00 95.19 104 LYS A CA 1
ATOM 793 C C . LYS A 1 104 ? -16.760 -0.788 24.583 1.00 95.19 104 LYS A C 1
ATOM 795 O O . LYS A 1 104 ? -17.716 -0.466 25.292 1.00 95.19 104 LYS A O 1
ATOM 800 N N . ALA A 1 105 ? -16.588 -2.040 24.161 1.00 94.56 105 ALA A N 1
ATOM 801 C CA . ALA A 1 105 ? -17.452 -3.142 24.572 1.00 94.56 105 ALA A CA 1
ATOM 802 C C . ALA A 1 105 ? -17.332 -3.425 26.078 1.00 94.56 105 ALA A C 1
ATOM 804 O O . ALA A 1 105 ? -18.353 -3.600 26.746 1.00 94.56 105 ALA A O 1
ATOM 805 N N . LEU A 1 106 ? -16.112 -3.408 26.625 1.00 95.50 106 LEU A N 1
ATOM 806 C CA . LEU A 1 106 ? -15.860 -3.550 28.058 1.00 95.50 106 LEU A CA 1
ATOM 807 C C . LEU A 1 106 ? -16.532 -2.432 28.863 1.00 95.50 106 LEU A C 1
ATOM 809 O O . LEU A 1 106 ? -17.284 -2.729 29.790 1.00 95.50 106 LEU A O 1
ATOM 813 N N . VAL A 1 107 ? -16.340 -1.169 28.468 1.00 94.88 107 VAL A N 1
ATOM 814 C CA . VAL A 1 107 ? -16.962 -0.003 29.122 1.00 94.88 107 VAL A CA 1
ATOM 815 C C . VAL A 1 107 ? -18.486 -0.117 29.108 1.00 94.88 107 VAL A C 1
ATOM 817 O O . VAL A 1 107 ? -19.134 0.090 30.131 1.00 94.88 107 VAL A O 1
ATOM 820 N N . ARG A 1 108 ? -19.081 -0.522 27.977 1.00 94.06 108 ARG A N 1
ATOM 821 C CA . ARG A 1 108 ? -20.533 -0.749 27.877 1.00 94.06 108 ARG A CA 1
ATOM 822 C C . ARG A 1 108 ? -21.025 -1.849 28.815 1.00 94.06 108 ARG A C 1
ATOM 824 O O . ARG A 1 108 ? -22.091 -1.692 29.403 1.00 94.06 108 ARG A O 1
ATOM 831 N N . ARG A 1 109 ? -20.286 -2.957 28.949 1.00 93.69 109 ARG A N 1
ATOM 832 C CA . ARG A 1 109 ? -20.635 -4.031 29.893 1.00 93.69 109 ARG A CA 1
ATOM 833 C C . ARG A 1 109 ? -20.562 -3.543 31.338 1.00 93.69 109 ARG A C 1
ATOM 835 O O . ARG A 1 109 ? -21.512 -3.763 32.080 1.00 93.69 109 ARG A O 1
ATOM 842 N N . ALA A 1 110 ? -19.493 -2.836 31.705 1.00 92.69 110 ALA A N 1
ATOM 843 C CA . ALA A 1 110 ? -19.332 -2.273 33.043 1.00 92.69 110 ALA A CA 1
ATOM 844 C C . ALA A 1 110 ? -20.461 -1.285 33.381 1.00 92.69 110 ALA A C 1
ATOM 846 O O . ALA A 1 110 ? -21.117 -1.432 34.407 1.00 92.69 110 ALA A O 1
ATOM 847 N N . ALA A 1 111 ? -20.761 -0.343 32.481 1.00 92.25 111 ALA A N 1
ATOM 848 C CA . ALA A 1 111 ? -21.838 0.627 32.671 1.00 92.25 111 ALA A CA 1
ATOM 849 C C . ALA A 1 111 ? -23.210 -0.041 32.870 1.00 92.25 111 ALA A C 1
ATOM 851 O O . ALA A 1 111 ? -23.985 0.391 33.717 1.00 92.25 111 ALA A O 1
ATOM 852 N N . ARG A 1 112 ? -23.505 -1.119 32.128 1.00 91.81 112 ARG A N 1
ATOM 853 C CA . ARG A 1 112 ? -24.748 -1.890 32.306 1.00 91.81 112 ARG A CA 1
ATOM 854 C C . ARG A 1 112 ? -24.808 -2.591 33.659 1.00 91.81 112 ARG A C 1
ATOM 856 O O . ARG A 1 112 ? -25.854 -2.541 34.290 1.00 91.81 112 ARG A O 1
ATOM 863 N N . ALA A 1 113 ? -23.711 -3.206 34.100 1.00 88.56 113 ALA A N 1
ATOM 864 C CA . ALA A 1 113 ? -23.655 -3.873 35.398 1.00 88.56 113 ALA A CA 1
ATOM 865 C C . ALA A 1 113 ? -23.925 -2.882 36.542 1.00 88.56 113 ALA A C 1
ATOM 867 O O . ALA A 1 113 ? -24.805 -3.117 37.360 1.00 88.56 113 ALA A O 1
ATOM 868 N N . TYR A 1 114 ? -23.256 -1.725 36.542 1.00 81.69 114 TYR A N 1
ATOM 869 C CA . TYR A 1 114 ? -23.487 -0.694 37.561 1.00 81.69 114 TYR A CA 1
ATOM 870 C C . TYR A 1 114 ? -24.867 -0.034 37.456 1.00 81.69 114 TYR A C 1
ATOM 872 O O . TYR A 1 114 ? -25.489 0.235 38.479 1.00 81.69 114 TYR A O 1
ATOM 880 N N . GLY A 1 115 ? -25.379 0.187 36.242 1.00 73.75 115 GLY A N 1
ATOM 881 C CA . GLY A 1 115 ? -26.732 0.709 36.037 1.00 73.75 115 GLY A CA 1
ATOM 882 C C . GLY A 1 115 ? -27.836 -0.243 36.510 1.00 73.75 115 GLY A C 1
ATOM 883 O O . GLY A 1 115 ? -28.899 0.223 36.900 1.00 73.75 115 GLY A O 1
ATOM 884 N N . GLN A 1 116 ? -27.592 -1.557 36.509 1.00 63.81 116 GLN A N 1
ATOM 885 C CA . GLN A 1 116 ? -28.511 -2.560 37.060 1.00 63.81 116 GLN A CA 1
ATOM 886 C C . GLN A 1 116 ? -28.371 -2.709 38.581 1.00 63.81 116 GLN A C 1
ATOM 888 O O . GLN A 1 116 ? -29.371 -2.928 39.256 1.00 63.81 116 GLN A O 1
ATOM 893 N N . SER A 1 117 ? -27.168 -2.530 39.132 1.00 58.50 117 SER A N 1
ATOM 894 C CA . SER A 1 117 ? -26.933 -2.582 40.582 1.00 58.50 117 SER A CA 1
ATOM 895 C C . SER A 1 117 ? -27.425 -1.345 41.346 1.00 58.50 117 SER A C 1
ATOM 897 O O . SER A 1 117 ? -27.618 -1.430 42.551 1.00 58.50 117 SER A O 1
ATOM 899 N N . ALA A 1 118 ? -27.629 -0.201 40.683 1.00 54.81 118 ALA A N 1
ATOM 900 C CA . ALA A 1 118 ? -28.107 1.034 41.319 1.00 54.81 118 ALA A CA 1
ATOM 901 C C . ALA A 1 118 ? -29.644 1.116 41.484 1.00 54.81 118 ALA A C 1
ATOM 903 O O . ALA A 1 118 ? -30.143 2.114 41.997 1.00 54.81 118 ALA A O 1
ATOM 904 N N . VAL A 1 119 ? -30.392 0.098 41.037 1.00 53.34 119 VAL A N 1
ATOM 905 C CA . VAL A 1 119 ? -31.871 0.034 41.093 1.00 53.34 119 VAL A CA 1
ATOM 906 C C . VAL A 1 119 ? -32.358 -1.027 42.107 1.00 53.34 119 VAL A C 1
ATOM 908 O O . VAL A 1 119 ? -33.505 -1.459 42.046 1.00 53.34 119 VAL A O 1
ATOM 911 N N . GLY A 1 120 ? -31.496 -1.470 43.030 1.00 43.78 120 GLY A N 1
ATOM 912 C CA . GLY A 1 120 ? -31.814 -2.447 44.083 1.00 43.78 120 GLY A CA 1
ATOM 913 C C . GLY A 1 120 ? -31.907 -1.823 45.465 1.00 43.78 120 GLY A C 1
ATOM 914 O O . GLY A 1 120 ? -30.978 -1.060 45.807 1.00 43.78 120 GLY A O 1
#

Secondary structure (DSSP, 8-state):
-----SHHHHHHHHHHHHHHHHHHHHHHHHHHHHHH-SS--HHHHHHHHHHHHHHHHHHTSSPPPTTTHHHHHHHHHHHHHHHHHHHHHHHHHHHHHHHHHHHHHHHHHHHHHHHHHTT-